Protein AF-A0A388P5T0-F1 (afdb_monomer)

Structure (mmCIF, N/CA/C/O backbone):
data_AF-A0A388P5T0-F1
#
_entry.id   AF-A0A388P5T0-F1
#
loop_
_atom_site.group_PDB
_atom_site.id
_atom_site.type_symbol
_atom_site.label_atom_id
_atom_site.label_alt_id
_atom_site.label_comp_id
_atom_site.label_asym_id
_atom_site.label_entity_id
_atom_site.label_seq_id
_atom_site.pdbx_PDB_ins_code
_atom_site.Cartn_x
_atom_site.Cartn_y
_atom_site.Cartn_z
_atom_site.occupancy
_atom_site.B_iso_or_equiv
_atom_site.auth_seq_id
_atom_site.auth_comp_id
_atom_site.auth_asym_id
_atom_site.auth_atom_id
_atom_site.pdbx_PDB_model_num
ATOM 1 N N . MET A 1 1 ? 19.886 -5.367 10.873 1.00 36.38 1 MET A N 1
ATOM 2 C CA . MET A 1 1 ? 19.652 -4.911 9.486 1.00 36.38 1 MET A CA 1
ATOM 3 C C . MET A 1 1 ? 19.618 -6.121 8.564 1.00 36.38 1 MET A C 1
ATOM 5 O O . MET A 1 1 ? 20.612 -6.432 7.924 1.00 36.38 1 MET A O 1
ATOM 9 N N . LEU A 1 2 ? 18.513 -6.865 8.567 1.00 35.91 2 LEU A N 1
ATOM 10 C CA . LEU A 1 2 ? 18.394 -8.093 7.784 1.00 35.91 2 LEU A CA 1
ATOM 11 C C . LEU A 1 2 ? 17.487 -7.831 6.580 1.00 35.91 2 LEU A C 1
ATOM 13 O O . LEU A 1 2 ? 16.283 -7.653 6.737 1.00 35.91 2 LEU A O 1
ATOM 17 N N . GLN A 1 3 ? 18.072 -7.813 5.384 1.00 51.78 3 GLN A N 1
ATOM 18 C CA . GLN A 1 3 ? 17.350 -7.835 4.113 1.00 51.78 3 GLN A CA 1
ATOM 19 C C . GLN A 1 3 ? 17.082 -9.302 3.718 1.00 51.78 3 GLN A C 1
ATOM 21 O O . GLN A 1 3 ? 17.575 -9.778 2.700 1.00 51.78 3 GLN A O 1
ATOM 26 N N . LEU A 1 4 ? 16.350 -10.058 4.545 1.00 49.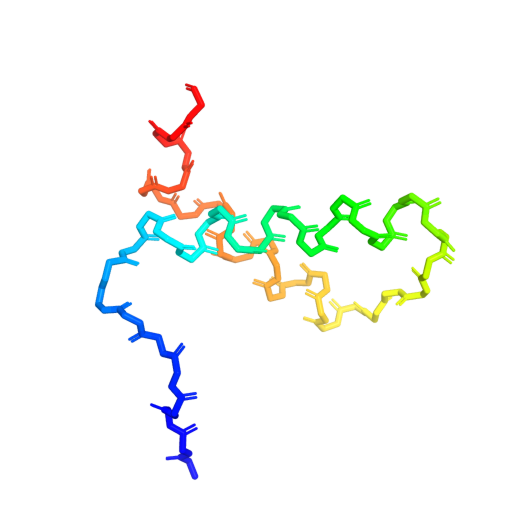12 4 LEU A N 1
ATOM 27 C CA . LEU A 1 4 ? 15.853 -11.383 4.157 1.00 49.12 4 LEU A CA 1
ATOM 28 C C . LEU A 1 4 ? 14.538 -11.203 3.390 1.00 49.12 4 LEU A C 1
ATOM 30 O O . LEU A 1 4 ? 13.535 -10.805 3.974 1.00 49.12 4 LEU A O 1
ATOM 34 N N . GLY A 1 5 ? 14.552 -11.504 2.086 1.00 54.38 5 GLY A N 1
ATOM 35 C CA . GLY A 1 5 ? 13.328 -11.847 1.354 1.00 54.38 5 GLY A CA 1
ATOM 36 C C . GLY A 1 5 ? 12.932 -10.995 0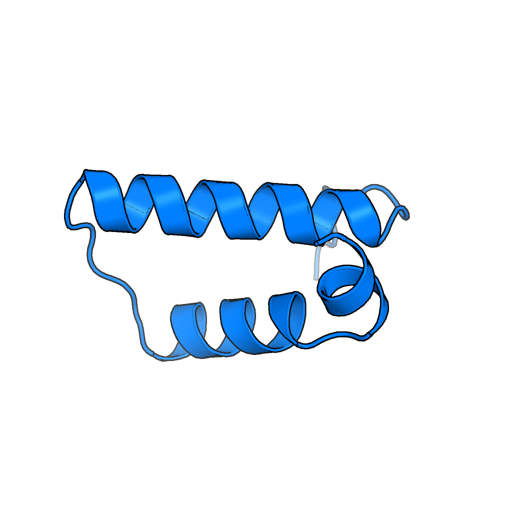.148 1.00 54.38 5 GLY A C 1
ATOM 37 O O . GLY A 1 5 ? 11.764 -11.038 -0.220 1.00 54.38 5 GLY A O 1
ATOM 38 N N . PHE A 1 6 ? 13.835 -10.254 -0.505 1.00 56.78 6 PHE A N 1
ATOM 39 C CA . PHE A 1 6 ? 13.504 -9.678 -1.816 1.00 56.78 6 PHE A CA 1
ATOM 40 C C . PHE A 1 6 ? 14.298 -10.342 -2.939 1.00 56.78 6 PHE A C 1
ATOM 42 O O . PHE A 1 6 ? 15.513 -10.140 -3.007 1.00 56.78 6 PHE A O 1
ATOM 49 N N . PRO A 1 7 ? 13.639 -11.073 -3.862 1.00 56.56 7 PRO A N 1
ATOM 50 C CA 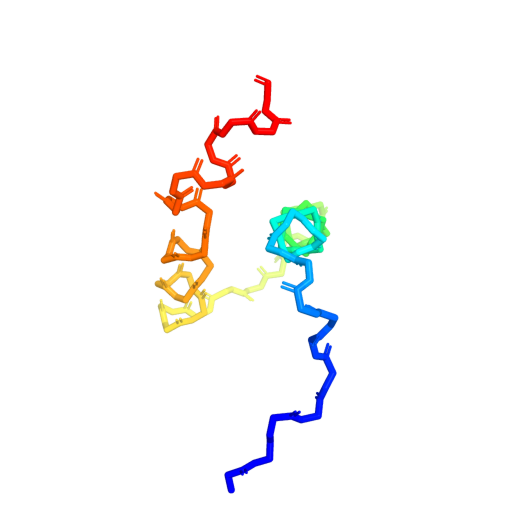. PRO A 1 7 ? 14.237 -11.355 -5.154 1.00 56.56 7 PRO A CA 1
ATOM 51 C C . PRO A 1 7 ? 14.729 -10.029 -5.757 1.00 56.56 7 PRO A C 1
ATOM 53 O O . PRO A 1 7 ? 14.051 -9.001 -5.622 1.00 56.56 7 PRO A O 1
ATOM 56 N N . PRO A 1 8 ? 15.890 -10.005 -6.433 1.00 62.03 8 PRO A N 1
ATOM 57 C CA . PRO A 1 8 ? 16.421 -8.782 -7.036 1.00 62.03 8 PRO A CA 1
ATOM 58 C C . PRO A 1 8 ? 15.447 -8.170 -8.051 1.00 62.03 8 PRO A C 1
ATOM 60 O O . PRO A 1 8 ? 15.525 -6.971 -8.329 1.00 62.03 8 PRO A O 1
ATOM 63 N N . ASN A 1 9 ? 14.484 -8.961 -8.534 1.00 69.06 9 ASN A N 1
ATOM 64 C CA . ASN A 1 9 ? 13.459 -8.527 -9.458 1.00 69.06 9 ASN A CA 1
ATOM 65 C C . ASN A 1 9 ? 12.589 -7.406 -8.859 1.00 69.06 9 ASN A C 1
ATOM 67 O O . ASN A 1 9 ? 11.809 -7.601 -7.926 1.00 69.06 9 ASN A O 1
ATOM 71 N N . LYS A 1 10 ? 12.752 -6.200 -9.408 1.00 69.56 10 LYS A N 1
ATOM 72 C CA . LYS A 1 10 ? 11.998 -5.008 -9.009 1.00 69.56 10 LYS A CA 1
ATOM 73 C C . LYS A 1 10 ? 10.506 -5.137 -9.337 1.00 69.56 10 LYS A C 1
ATOM 75 O O . LYS A 1 10 ? 9.705 -4.608 -8.582 1.00 69.56 10 LYS A O 1
ATOM 80 N N . GLN A 1 11 ? 10.149 -5.889 -10.379 1.00 74.81 11 GLN A N 1
ATOM 81 C CA . GLN A 1 11 ? 8.761 -6.109 -10.800 1.00 74.81 11 GLN A CA 1
ATOM 82 C C . GLN A 1 11 ? 7.974 -6.943 -9.783 1.00 74.81 11 GLN A C 1
ATOM 84 O O . GLN A 1 11 ? 6.879 -6.570 -9.371 1.00 74.81 11 GLN A O 1
ATOM 89 N N . PHE A 1 12 ? 8.594 -8.006 -9.260 1.00 84.12 12 PHE A N 1
ATOM 90 C CA . PHE A 1 12 ? 7.979 -8.853 -8.233 1.00 84.12 12 PHE A CA 1
ATOM 91 C C . PHE A 1 12 ? 7.593 -8.068 -6.967 1.00 84.12 12 PHE A C 1
ATOM 93 O O . PHE A 1 12 ? 6.623 -8.406 -6.292 1.00 84.12 12 PHE A O 1
ATOM 100 N N . AR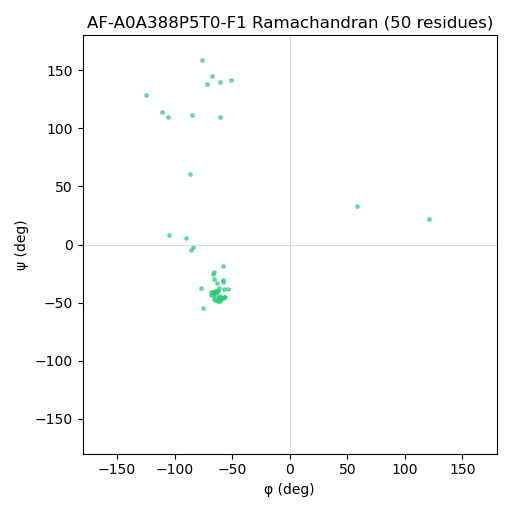G A 1 13 ? 8.332 -7.000 -6.633 1.00 86.31 13 ARG A N 1
ATOM 101 C CA . 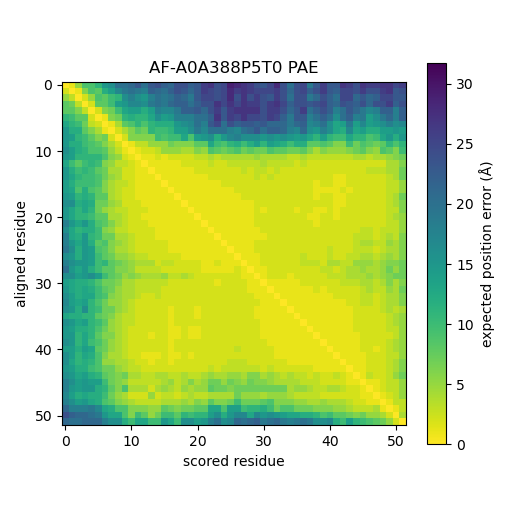ARG A 1 13 ? 8.030 -6.162 -5.456 1.00 86.31 13 ARG A CA 1
ATOM 102 C C . ARG A 1 13 ? 6.751 -5.378 -5.635 1.00 86.31 13 ARG A C 1
ATOM 104 O O . ARG A 1 13 ? 5.995 -5.257 -4.680 1.00 86.31 13 ARG A O 1
ATOM 111 N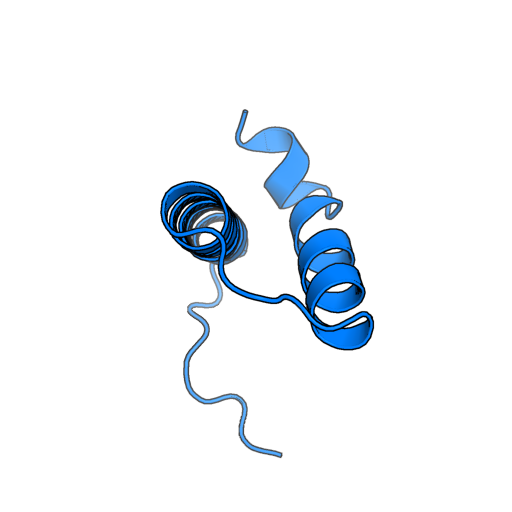 N . CYS A 1 14 ? 6.541 -4.845 -6.830 1.00 90.12 14 CYS A N 1
ATOM 112 C CA . CYS A 1 14 ? 5.354 -4.071 -7.139 1.00 90.12 14 CYS A CA 1
ATOM 113 C C . CYS A 1 14 ? 4.128 -4.984 -7.075 1.00 90.12 14 CYS A C 1
ATOM 115 O O . CYS A 1 14 ? 3.192 -4.666 -6.355 1.00 90.12 14 CYS A O 1
ATOM 117 N N . ASP A 1 15 ? 4.192 -6.170 -7.691 1.00 90.88 15 ASP A N 1
ATOM 118 C CA . ASP A 1 15 ? 3.090 -7.141 -7.665 1.00 90.88 15 ASP A CA 1
ATOM 119 C C . ASP A 1 15 ? 2.757 -7.583 -6.237 1.00 90.88 15 ASP A C 1
ATOM 121 O O . ASP A 1 15 ? 1.594 -7.642 -5.840 1.00 90.88 15 ASP A O 1
ATOM 125 N N . TYR A 1 16 ? 3.786 -7.873 -5.438 1.00 91.44 16 TYR A N 1
ATOM 126 C CA . TYR A 1 16 ? 3.611 -8.267 -4.047 1.00 91.44 16 TYR A CA 1
ATOM 127 C C . TYR A 1 16 ? 2.961 -7.156 -3.213 1.00 91.44 16 TYR A C 1
ATOM 129 O O . TYR A 1 16 ? 1.985 -7.412 -2.508 1.00 91.44 16 TYR A O 1
ATOM 137 N N . VAL A 1 17 ? 3.463 -5.922 -3.311 1.00 94.12 17 VAL A N 1
ATOM 138 C CA . VAL A 1 17 ? 2.926 -4.774 -2.565 1.00 94.12 17 VAL A CA 1
ATOM 139 C C . VAL A 1 17 ? 1.512 -4.422 -3.027 1.00 94.12 17 VAL A C 1
ATOM 141 O O . VAL A 1 17 ? 0.651 -4.195 -2.180 1.00 94.12 17 VAL A O 1
ATOM 144 N N . SER A 1 18 ? 1.224 -4.454 -4.330 1.00 93.69 18 SER A N 1
ATOM 145 C CA . SER A 1 18 ? -0.130 -4.244 -4.861 1.00 93.69 18 SER A CA 1
ATOM 146 C C . SER A 1 18 ? -1.121 -5.262 -4.295 1.00 93.69 18 SER A C 1
ATOM 148 O O . SER A 1 18 ? -2.163 -4.875 -3.770 1.00 93.69 18 SER A O 1
ATOM 150 N N . ARG A 1 19 ? -0.762 -6.553 -4.267 1.00 94.50 19 ARG A N 1
ATOM 151 C CA . ARG A 1 19 ? -1.599 -7.598 -3.649 1.00 94.50 19 ARG A CA 1
ATOM 152 C C . ARG A 1 19 ? -1.817 -7.371 -2.153 1.00 94.50 19 ARG A C 1
ATOM 154 O O . ARG A 1 19 ? -2.907 -7.619 -1.645 1.00 94.50 19 ARG A O 1
ATOM 161 N N . GLN A 1 20 ? -0.807 -6.890 -1.426 1.00 96.12 20 GLN A N 1
ATOM 162 C CA . GLN A 1 20 ? -0.977 -6.547 -0.011 1.00 96.12 20 GLN A CA 1
ATOM 163 C C . GLN A 1 20 ? -1.986 -5.409 0.187 1.00 96.12 20 GLN A C 1
ATOM 165 O O . GLN A 1 20 ? -2.799 -5.479 1.112 1.00 96.12 20 GLN A O 1
ATOM 170 N N . VAL A 1 21 ? -1.964 -4.390 -0.680 1.00 95.69 21 VAL A N 1
ATOM 171 C CA . VAL A 1 21 ? -2.956 -3.303 -0.671 1.00 95.69 21 VAL A CA 1
ATOM 172 C C . VAL A 1 21 ? -4.353 -3.856 -0.939 1.00 95.69 21 VAL A C 1
ATOM 174 O O . VAL A 1 21 ? -5.266 -3.559 -0.173 1.00 95.69 21 VAL A O 1
ATOM 177 N N . GLU A 1 22 ? -4.519 -4.707 -1.953 1.00 96.75 22 GLU A N 1
ATOM 178 C CA . GLU A 1 22 ? -5.808 -5.334 -2.278 1.00 96.75 22 GLU A CA 1
ATOM 179 C C . GLU A 1 22 ? -6.388 -6.116 -1.096 1.00 96.75 22 GLU A C 1
ATOM 181 O O . GLU A 1 22 ? -7.561 -5.953 -0.767 1.00 96.75 22 GLU A O 1
ATOM 186 N N . VAL A 1 23 ? -5.574 -6.923 -0.408 1.00 97.50 23 VAL A N 1
ATOM 187 C CA . VAL A 1 23 ? -6.008 -7.670 0.784 1.00 97.50 23 VAL A CA 1
ATOM 188 C C . VAL A 1 23 ? -6.452 -6.716 1.893 1.00 97.50 23 VAL A C 1
ATOM 190 O O . VAL A 1 23 ? -7.509 -6.912 2.491 1.00 97.50 23 VAL A O 1
ATOM 193 N N . LYS A 1 24 ? -5.676 -5.663 2.166 1.00 96.44 24 LYS A N 1
ATOM 194 C CA . LYS A 1 24 ? -5.995 -4.692 3.223 1.00 96.44 24 LYS A CA 1
ATOM 195 C C . LYS A 1 24 ? -7.272 -3.920 2.923 1.00 96.44 24 LYS A C 1
ATOM 197 O 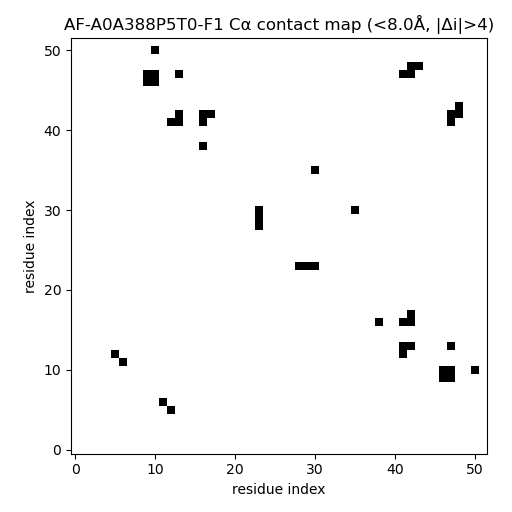O . LYS A 1 24 ? -8.088 -3.753 3.823 1.00 96.44 24 LYS A O 1
ATOM 202 N N . VAL A 1 25 ? -7.480 -3.526 1.669 1.00 97.00 25 VAL A N 1
ATOM 203 C CA . VAL A 1 25 ? -8.721 -2.888 1.214 1.00 97.00 25 VAL A CA 1
ATOM 204 C C . VAL A 1 25 ? -9.895 -3.860 1.325 1.00 97.00 25 VAL A C 1
ATOM 206 O O . VAL A 1 25 ? -10.914 -3.510 1.914 1.00 97.00 25 VAL A O 1
ATOM 209 N N . LYS A 1 26 ? -9.740 -5.097 0.835 1.00 97.81 26 LYS A N 1
ATOM 210 C CA . LYS A 1 26 ? -10.793 -6.124 0.844 1.00 97.81 26 LYS A CA 1
ATOM 211 C C . LYS A 1 26 ? -11.323 -6.417 2.246 1.00 97.81 26 LYS A C 1
ATOM 213 O O . LYS A 1 26 ? -12.518 -6.640 2.403 1.00 97.81 26 LYS A O 1
ATOM 218 N N . TYR A 1 27 ? -10.445 -6.429 3.244 1.00 97.88 27 TYR A N 1
ATOM 219 C CA . TYR A 1 27 ? -10.810 -6.754 4.624 1.00 97.88 27 TYR A CA 1
ATOM 220 C C . TYR A 1 27 ? -10.884 -5.534 5.553 1.00 97.88 27 TYR A C 1
ATOM 222 O O . TYR A 1 27 ? -11.024 -5.710 6.760 1.00 97.88 27 TYR A O 1
ATOM 230 N N . GLY A 1 28 ? -10.784 -4.308 5.027 1.00 96.38 28 GLY A N 1
ATOM 231 C CA . GLY A 1 28 ? -10.843 -3.085 5.836 1.00 96.38 28 GLY A CA 1
ATOM 232 C C . GLY A 1 28 ? -9.761 -3.011 6.920 1.00 96.38 28 GLY A C 1
ATOM 233 O O . GLY A 1 28 ? -10.005 -2.487 8.006 1.00 96.38 28 GLY A O 1
ATOM 234 N N . LEU A 1 29 ? -8.577 -3.570 6.658 1.00 97.00 29 LEU A N 1
ATOM 235 C CA . LEU A 1 29 ? -7.490 -3.607 7.632 1.00 97.00 29 LEU A CA 1
ATOM 236 C C . LEU A 1 29 ? -6.890 -2.215 7.815 1.00 97.00 29 LEU A C 1
ATOM 238 O O . LEU A 1 29 ? -6.639 -1.492 6.849 1.00 97.00 29 LEU A O 1
ATOM 242 N N . TRP A 1 30 ? -6.602 -1.869 9.067 1.00 95.88 30 TRP A N 1
ATOM 243 C CA . TRP A 1 30 ? -5.927 -0.622 9.399 1.00 95.88 30 TRP A CA 1
ATOM 244 C C . TRP A 1 30 ? -4.537 -0.552 8.757 1.00 95.88 30 TRP A C 1
ATOM 246 O O . TRP A 1 30 ? -3.783 -1.528 8.748 1.00 95.88 30 TRP A O 1
ATOM 256 N N . VAL A 1 31 ? -4.188 0.637 8.269 1.00 95.38 31 VAL A N 1
ATOM 257 C CA . VAL A 1 31 ? -2.882 0.943 7.686 1.00 95.38 31 VAL A CA 1
ATOM 258 C C . VAL A 1 31 ? -2.296 2.132 8.427 1.00 95.38 31 VAL A C 1
ATOM 260 O O . VAL A 1 31 ? -2.933 3.175 8.574 1.00 95.38 31 VAL A O 1
ATOM 263 N N . THR A 1 32 ? -1.058 1.989 8.889 1.00 97.25 32 THR A N 1
ATOM 264 C CA . THR A 1 32 ? -0.354 3.100 9.534 1.00 97.25 32 THR A CA 1
ATOM 265 C C . THR A 1 32 ? 0.144 4.106 8.498 1.00 97.25 32 THR A C 1
ATOM 267 O O . THR A 1 32 ? 0.364 3.775 7.332 1.00 97.25 32 THR A O 1
ATOM 270 N N . LYS A 1 33 ? 0.401 5.347 8.924 1.00 97.19 33 LYS A N 1
ATOM 271 C CA . LYS A 1 33 ? 1.002 6.359 8.042 1.00 97.19 33 LYS A CA 1
ATOM 272 C C . LYS A 1 33 ? 2.336 5.882 7.449 1.00 97.19 33 LYS A C 1
ATOM 274 O O . LYS A 1 33 ? 2.53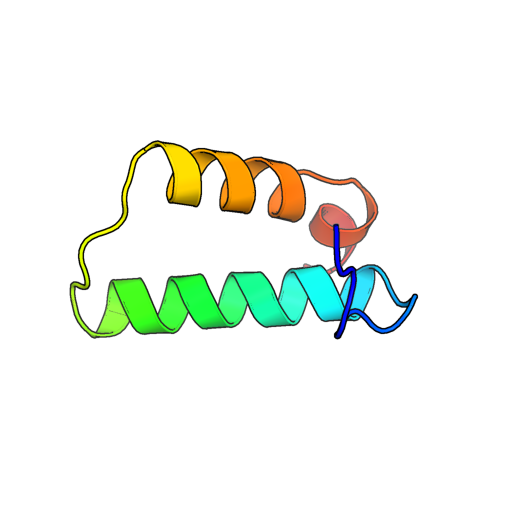3 5.987 6.246 1.00 97.19 33 LYS A O 1
ATOM 279 N N . ALA A 1 34 ? 3.204 5.296 8.276 1.00 97.00 34 ALA A N 1
ATOM 280 C CA . ALA A 1 34 ? 4.504 4.789 7.838 1.00 97.00 34 ALA A CA 1
ATOM 281 C C . ALA A 1 34 ? 4.379 3.661 6.799 1.00 97.00 34 ALA A C 1
ATOM 283 O O . ALA A 1 34 ? 5.125 3.630 5.823 1.00 97.00 34 ALA A O 1
ATOM 284 N N . GLU A 1 35 ? 3.412 2.760 6.978 1.00 95.81 35 GLU A N 1
ATOM 285 C CA . GLU A 1 35 ? 3.137 1.679 6.030 1.00 95.81 35 GLU A CA 1
ATOM 286 C C . GLU A 1 35 ? 2.605 2.206 4.693 1.00 95.81 35 GLU A C 1
ATOM 288 O O . GLU A 1 35 ? 3.063 1.780 3.629 1.00 95.81 35 GLU A O 1
ATOM 293 N N . LYS A 1 36 ? 1.684 3.177 4.735 1.00 95.81 36 LYS A N 1
ATOM 294 C CA . LYS A 1 36 ? 1.189 3.856 3.534 1.00 95.81 36 LYS A CA 1
ATOM 295 C C . LYS A 1 36 ? 2.331 4.536 2.783 1.00 95.81 36 LYS A C 1
ATOM 297 O O . LYS A 1 36 ? 2.456 4.354 1.576 1.00 95.81 36 LYS A O 1
ATOM 302 N N . ASP A 1 37 ? 3.188 5.267 3.487 1.00 97.44 37 ASP A N 1
ATOM 303 C CA . ASP A 1 37 ? 4.312 5.979 2.879 1.00 97.44 37 ASP A CA 1
ATOM 304 C C . ASP A 1 37 ? 5.329 5.003 2.257 1.00 97.44 37 ASP A C 1
ATOM 306 O O . ASP A 1 37 ? 5.826 5.241 1.154 1.00 97.44 37 ASP A O 1
ATOM 310 N N . ALA A 1 38 ? 5.609 3.872 2.914 1.00 94.75 38 ALA A N 1
ATO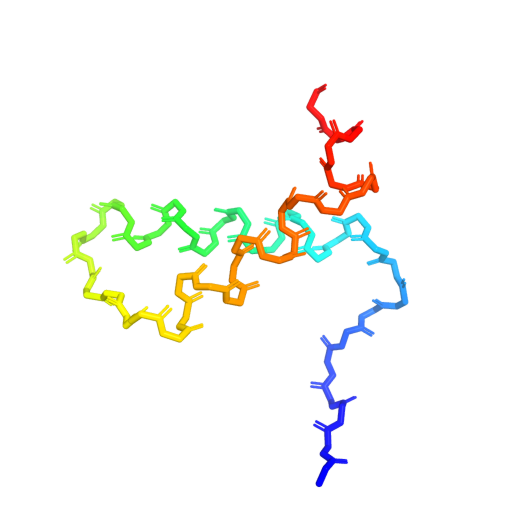M 311 C CA . ALA A 1 38 ? 6.470 2.820 2.371 1.00 94.75 38 ALA A CA 1
ATOM 312 C C . ALA A 1 38 ? 5.872 2.175 1.112 1.00 94.75 38 ALA A C 1
ATOM 314 O O . ALA A 1 38 ? 6.573 1.994 0.116 1.00 94.75 38 ALA A O 1
ATOM 315 N N . THR A 1 39 ? 4.571 1.887 1.136 1.00 94.06 39 THR A N 1
ATOM 316 C CA . THR A 1 39 ? 3.832 1.337 -0.007 1.00 94.06 39 THR A CA 1
ATOM 317 C C . THR A 1 39 ? 3.882 2.290 -1.196 1.00 94.06 39 THR A C 1
ATOM 319 O O . THR A 1 39 ? 4.257 1.885 -2.296 1.00 94.06 39 THR A O 1
ATOM 322 N N . LEU A 1 40 ? 3.600 3.577 -0.968 1.00 95.00 40 LEU A N 1
ATOM 323 C CA . LEU A 1 40 ? 3.656 4.605 -2.005 1.00 95.00 40 LEU A CA 1
ATOM 324 C C . LEU A 1 40 ? 5.053 4.713 -2.614 1.00 95.00 40 LEU A C 1
ATOM 326 O O . LEU A 1 40 ? 5.170 4.699 -3.831 1.00 95.00 40 LEU A O 1
ATOM 330 N N . ARG A 1 41 ? 6.114 4.742 -1.798 1.00 93.31 41 ARG A N 1
ATOM 331 C CA . ARG A 1 41 ? 7.502 4.774 -2.296 1.00 93.31 41 ARG A CA 1
ATOM 332 C C . ARG A 1 41 ? 7.845 3.597 -3.200 1.00 93.31 41 ARG A C 1
ATOM 334 O O . ARG A 1 41 ? 8.690 3.745 -4.076 1.00 93.31 41 ARG A O 1
ATOM 341 N N . ILE A 1 42 ? 7.256 2.426 -2.966 1.00 91.62 42 ILE A N 1
ATOM 342 C CA . ILE A 1 42 ? 7.480 1.262 -3.823 1.00 91.62 42 ILE A CA 1
ATOM 343 C C . ILE A 1 42 ? 6.703 1.438 -5.124 1.00 91.62 42 ILE A C 1
ATOM 345 O O . ILE A 1 42 ? 7.322 1.405 -6.185 1.00 91.62 42 ILE A O 1
ATOM 349 N N . LEU A 1 43 ? 5.394 1.682 -5.038 1.00 92.06 43 LEU A N 1
ATOM 350 C CA . LEU A 1 43 ? 4.490 1.727 -6.190 1.00 92.06 43 LEU A CA 1
ATOM 351 C C . LEU A 1 43 ? 4.757 2.901 -7.143 1.00 92.06 43 LEU A C 1
ATOM 353 O O . LEU A 1 43 ? 4.482 2.786 -8.332 1.00 92.06 43 LEU A O 1
ATOM 357 N N . THR A 1 44 ? 5.340 4.003 -6.665 1.00 92.62 44 THR A N 1
ATOM 358 C CA . THR A 1 44 ? 5.713 5.144 -7.518 1.00 92.62 44 THR A CA 1
ATOM 359 C C . THR A 1 44 ? 7.072 4.991 -8.202 1.00 92.62 44 THR A C 1
ATOM 361 O O . THR A 1 44 ? 7.460 5.858 -8.985 1.00 92.62 44 THR A O 1
ATOM 364 N N . ASN A 1 45 ? 7.814 3.904 -7.958 1.00 89.69 45 ASN A N 1
ATOM 365 C CA . ASN A 1 45 ? 9.074 3.689 -8.665 1.00 89.69 45 ASN A CA 1
ATOM 366 C C . ASN A 1 45 ? 8.831 3.418 -10.162 1.00 89.69 45 ASN A C 1
ATOM 368 O O . ASN A 1 45 ? 7.900 2.687 -10.507 1.00 89.69 45 ASN A O 1
ATOM 372 N N . PRO A 1 46 ? 9.717 3.884 -11.065 1.00 87.94 46 PRO A N 1
ATOM 373 C CA . PRO A 1 46 ? 9.539 3.710 -12.509 1.00 87.94 46 PRO A CA 1
ATOM 374 C C . PRO A 1 46 ? 9.306 2.262 -12.981 1.00 87.94 46 PRO A C 1
ATOM 376 O O . PRO A 1 46 ? 8.490 2.070 -13.878 1.00 87.94 46 PRO A O 1
ATOM 379 N N . PRO A 1 47 ? 9.958 1.225 -12.412 1.00 84.25 47 PRO A N 1
ATOM 380 C CA . PRO A 1 47 ? 9.655 -0.162 -12.762 1.00 84.25 47 PRO A CA 1
ATOM 381 C C . PRO A 1 47 ? 8.224 -0.595 -12.420 1.00 84.25 47 PRO A C 1
ATOM 383 O O . PRO A 1 47 ? 7.674 -1.390 -13.169 1.00 84.25 47 PRO A O 1
ATOM 386 N N . CYS A 1 48 ? 7.630 -0.067 -11.343 1.00 85.75 48 CYS A N 1
ATOM 387 C CA . CYS A 1 48 ? 6.262 -0.393 -10.930 1.00 85.75 48 CYS A CA 1
ATOM 388 C C . CYS A 1 48 ? 5.220 0.324 -11.790 1.00 85.75 48 CYS A C 1
ATOM 390 O O . CYS A 1 48 ? 4.208 -0.262 -12.153 1.00 85.75 48 CYS A O 1
ATOM 392 N N . LEU A 1 49 ? 5.493 1.572 -12.179 1.00 84.50 49 LEU A N 1
ATOM 393 C CA . LEU A 1 49 ? 4.604 2.337 -13.060 1.00 84.50 49 LEU A CA 1
ATOM 394 C C . LEU A 1 49 ? 4.503 1.740 -14.473 1.00 84.50 49 LEU A C 1
ATOM 396 O O . LEU A 1 49 ? 3.523 1.979 -15.166 1.00 84.50 49 LEU A O 1
ATOM 400 N N . LYS A 1 50 ? 5.509 0.968 -14.903 1.00 74.62 50 LYS A N 1
ATOM 401 C CA . LYS A 1 50 ? 5.535 0.287 -16.207 1.00 74.62 50 LYS A CA 1
ATOM 402 C C . LYS A 1 50 ? 4.834 -1.077 -16.223 1.00 74.62 50 LYS A C 1
ATOM 404 O O . LYS A 1 50 ? 4.803 -1.702 -17.276 1.00 74.62 50 LYS A O 1
ATOM 409 N N . GLN A 1 51 ? 4.352 -1.574 -15.083 1.00 64.56 51 GLN A N 1
ATOM 410 C CA . GLN A 1 51 ? 3.727 -2.902 -14.975 1.00 64.56 51 GLN A CA 1
ATOM 411 C C . GLN A 1 51 ? 2.212 -2.905 -15.201 1.00 64.56 51 GLN A C 1
ATOM 413 O O . GLN A 1 51 ? 1.589 -3.949 -15.016 1.00 64.56 51 GLN A O 1
ATOM 418 N N . ASN A 1 52 ? 1.640 -1.761 -15.582 1.00 51.78 52 ASN A N 1
ATOM 419 C CA . ASN A 1 52 ? 0.216 -1.597 -15.843 1.00 51.78 52 ASN A CA 1
ATOM 420 C C . ASN A 1 52 ? -0.045 -1.449 -17.341 1.00 51.78 52 ASN A C 1
ATOM 422 O O . ASN A 1 52 ? 0.551 -0.518 -17.932 1.00 51.78 52 ASN A O 1
#

Nearest PDB structures (foldseek):
  4c2m-assembly1_D  TM=4.547E-01  e=3.393E+00  Saccharomyces cerevisiae
  6fqp-assembly1_B  TM=4.362E-01  e=9.771E+00  Homo sapiens

Secondary structure (DSSP, 8-state):
----S--S-HHHHHHHHHHHHHHHHHTT----HHHHHHHHHHHTSHHHHTT-

Mean predicted aligned error: 6.73 Å

Foldseek 3Di:
DDPPDDDPDLQVQLVVLVVVVVVCVVVVNDDDPVRVVVSCVSCPDPSNVVPD

Radius of gyration: 11.74 Å; Cα contacts (8 Å, |Δi|>4): 23; chains: 1; bounding box: 30×18×26 Å

pLDDT: mean 83.82, std 17.4, range [35.91, 97.88]

Sequence (52 aa):
MLQLGFPPNKQFRCDYVSRQVEVKVKYGLWVTKAEKDATLRILTNPPCLKQN

Solvent-accessible surface area (backbone atoms only — not comparable to full-atom values): 3268 Å² total; per-residue (Å²): 140,80,88,82,82,71,70,88,54,64,55,60,51,32,56,51,52,53,50,52,50,52,52,32,62,76,68,70,51,91,75,54,71,70,56,52,54,53,49,48,63,50,48,70,32,72,68,33,63,67,73,112